Protein AF-A0A3C0ZT65-F1 (afdb_monomer)

Radius of gyration: 9.58 Å; Cα contacts (8 Å, |Δi|>4): 48; chains: 1; bounding box: 23×16×26 Å

Nearest PDB structures (foldseek):
  1jh9-assembly1_A-2  TM=9.550E-01  e=2.434E-03  Escherichia coli
  1qpz-assembly1_A  TM=9.386E-01  e=2.144E-03  Escherichia coli
  2pua-assembly1_A  TM=9.369E-01  e=3.794E-03  Escherichia coli
  2pue-assembly1_A  TM=9.373E-01  e=6.716E-03  Escherichia coli
  1efa-assembly1_B  TM=9.428E-01  e=8.655E-03  Escherichia coli

Secondary structure (DSSP, 8-state):
--HHHHHHHHTS-HHHHHHHHTT----HHHHHHHHHHHHHHT----TT-

Mean predicted aligned error: 3.27 Å

Sequence (49 aa):
MTIKEVAQLAGVSPAAVSRYINGGSISEEKRERVRKAIEETGYRPNPLA

pLDDT: mean 91.5, std 8.78, range [56.25, 97.31]

Foldseek 3Di:
DDLCVLCVQLVHDSVQLVCLVVVHDDDPSSNVSSVVSCVVVVDDDDPVD

Solvent-accessible surface area (backbone atoms only — not comparable to full-atom values): 2994 Å² total; per-residue (Å²): 137,51,64,60,58,43,10,58,73,34,69,52,52,46,68,54,49,50,25,60,75,72,71,47,94,70,56,68,72,57,49,52,34,41,49,51,36,32,66,81,64,64,62,71,89,61,96,86,115

Structure (mmCIF, N/CA/C/O backbone):
data_AF-A0A3C0ZT65-F1
#
_entry.id   AF-A0A3C0ZT65-F1
#
loop_
_atom_site.group_PDB
_atom_site.id
_atom_site.type_symbol
_atom_site.label_atom_id
_atom_site.label_alt_id
_atom_site.label_comp_id
_atom_site.label_asym_id
_atom_site.label_entity_id
_atom_site.label_seq_id
_atom_site.pdbx_PDB_ins_code
_atom_site.Cartn_x
_atom_site.Cartn_y
_atom_site.Cartn_z
_atom_site.occupancy
_atom_site.B_iso_or_equiv
_atom_site.auth_seq_id
_atom_site.auth_comp_id
_atom_site.auth_asym_id
_atom_site.auth_atom_id
_atom_site.pdbx_PDB_model_num
ATOM 1 N N . MET A 1 1 ? -12.021 -2.463 -5.344 1.00 83.75 1 MET A N 1
ATOM 2 C CA . MET A 1 1 ? -10.833 -2.113 -4.550 1.00 83.75 1 MET A CA 1
ATOM 3 C C . MET A 1 1 ? -9.741 -1.615 -5.477 1.00 83.75 1 MET A C 1
ATOM 5 O O . MET A 1 1 ? -9.404 -2.298 -6.436 1.00 83.75 1 MET A O 1
ATOM 9 N N . THR A 1 2 ? -9.218 -0.429 -5.211 1.00 91.31 2 THR A N 1
ATOM 10 C CA . THR A 1 2 ? -8.177 0.252 -5.984 1.00 91.31 2 THR A CA 1
ATOM 11 C C . THR A 1 2 ? -6.908 0.414 -5.149 1.00 91.31 2 THR A C 1
ATOM 13 O O . THR A 1 2 ? -6.945 0.360 -3.921 1.00 91.31 2 THR A O 1
ATOM 16 N N . ILE A 1 3 ? -5.776 0.705 -5.800 1.00 92.38 3 ILE A N 1
ATOM 17 C CA . ILE A 1 3 ? -4.515 1.035 -5.109 1.00 92.38 3 ILE A CA 1
ATOM 18 C C . ILE A 1 3 ? -4.684 2.189 -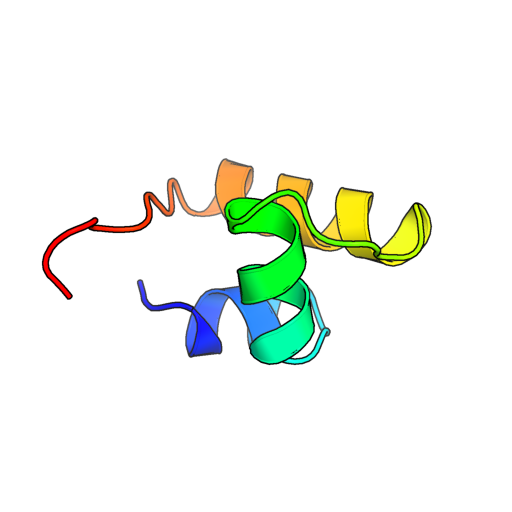4.106 1.00 92.38 3 ILE A C 1
ATOM 20 O O . ILE A 1 3 ? -4.021 2.199 -3.073 1.00 92.38 3 ILE A O 1
ATOM 24 N N . LYS A 1 4 ? -5.560 3.163 -4.399 1.00 93.94 4 LYS A N 1
ATOM 25 C CA . LYS A 1 4 ? -5.804 4.317 -3.521 1.00 93.94 4 LYS A CA 1
ATOM 26 C C . LYS A 1 4 ? -6.517 3.902 -2.238 1.00 93.94 4 LYS A C 1
ATOM 28 O O . LYS A 1 4 ? -6.104 4.323 -1.164 1.00 93.94 4 LYS A O 1
ATOM 33 N N . GLU A 1 5 ? -7.533 3.054 -2.355 1.00 94.44 5 GLU A N 1
ATOM 34 C CA . GLU A 1 5 ? -8.279 2.538 -1.204 1.00 94.44 5 GLU A CA 1
ATOM 35 C C . GLU A 1 5 ? -7.387 1.653 -0.320 1.00 94.44 5 GLU A C 1
ATOM 37 O O . GLU A 1 5 ? -7.346 1.839 0.893 1.00 94.44 5 GLU A O 1
ATOM 42 N N . VAL A 1 6 ? -6.579 0.767 -0.921 1.00 95.00 6 VAL A N 1
ATOM 43 C CA . VAL A 1 6 ? -5.594 -0.045 -0.180 1.00 95.00 6 VAL A CA 1
ATOM 44 C C . VAL A 1 6 ? -4.568 0.840 0.525 1.00 95.00 6 VAL A C 1
ATOM 46 O O . VAL A 1 6 ? -4.211 0.581 1.671 1.00 95.00 6 VAL A O 1
ATOM 49 N N . ALA A 1 7 ? -4.102 1.904 -0.133 1.00 95.62 7 ALA A N 1
ATOM 50 C CA . ALA A 1 7 ? -3.161 2.846 0.462 1.00 95.62 7 ALA A CA 1
ATOM 51 C C . ALA A 1 7 ? -3.763 3.565 1.677 1.00 95.62 7 ALA A C 1
ATOM 53 O O . ALA A 1 7 ? -3.084 3.701 2.694 1.00 95.62 7 ALA A O 1
ATOM 54 N N . GLN A 1 8 ? -5.033 3.972 1.597 1.00 96.62 8 GLN A N 1
ATOM 55 C CA . GLN A 1 8 ? -5.749 4.571 2.723 1.00 96.62 8 GLN A CA 1
ATOM 56 C C . GLN A 1 8 ? -5.907 3.585 3.883 1.00 96.62 8 GLN A C 1
ATOM 58 O O . GLN A 1 8 ? -5.582 3.946 5.011 1.00 96.62 8 GLN A O 1
ATOM 63 N N . LEU A 1 9 ? -6.311 2.339 3.611 1.00 95.88 9 LEU A N 1
ATOM 64 C CA . LEU A 1 9 ? -6.460 1.301 4.637 1.00 95.88 9 LEU A CA 1
ATOM 65 C C . LEU A 1 9 ? -5.122 0.972 5.318 1.00 95.88 9 LEU A C 1
ATOM 67 O O . LEU A 1 9 ? -5.025 0.933 6.540 1.00 95.88 9 LEU A O 1
ATOM 71 N N . ALA A 1 10 ? -4.060 0.809 4.529 1.00 96.00 10 ALA A N 1
ATOM 72 C CA . ALA A 1 10 ? -2.710 0.591 5.037 1.00 96.00 10 ALA A CA 1
ATOM 73 C C . ALA A 1 10 ? -2.116 1.843 5.711 1.00 96.00 10 ALA A C 1
ATOM 75 O O . ALA A 1 10 ? -1.090 1.746 6.387 1.00 96.00 10 ALA A O 1
ATOM 76 N N . GLY A 1 11 ? -2.714 3.024 5.523 1.00 96.94 11 GLY A N 1
ATOM 77 C CA . GLY A 1 11 ? -2.204 4.325 5.960 1.00 96.94 11 GLY A CA 1
ATOM 78 C C . GLY A 1 11 ? -0.838 4.678 5.359 1.00 96.94 11 GLY A C 1
ATOM 79 O O . GLY A 1 11 ? 0.046 5.180 6.055 1.00 96.94 11 GLY A O 1
ATOM 80 N N . VAL A 1 12 ? -0.646 4.380 4.074 1.00 96.88 12 VAL A N 1
ATOM 81 C CA . VAL A 1 12 ? 0.558 4.707 3.295 1.00 96.88 12 VAL A CA 1
ATOM 82 C C . VAL A 1 12 ? 0.186 5.486 2.029 1.00 96.88 12 VAL A C 1
ATOM 84 O O . VAL A 1 12 ? -0.984 5.704 1.733 1.00 96.88 12 VAL A O 1
ATOM 87 N N . SER A 1 13 ? 1.177 5.913 1.242 1.00 96.75 13 SER A N 1
ATOM 88 C CA . SER A 1 13 ? 0.903 6.539 -0.056 1.00 96.75 13 SER A CA 1
ATOM 89 C C . SER A 1 13 ? 0.617 5.496 -1.152 1.00 96.75 13 SER A C 1
ATOM 91 O O . SER A 1 13 ? 1.188 4.403 -1.119 1.00 96.75 13 SER A O 1
ATOM 93 N N . PRO A 1 14 ? -0.173 5.830 -2.192 1.00 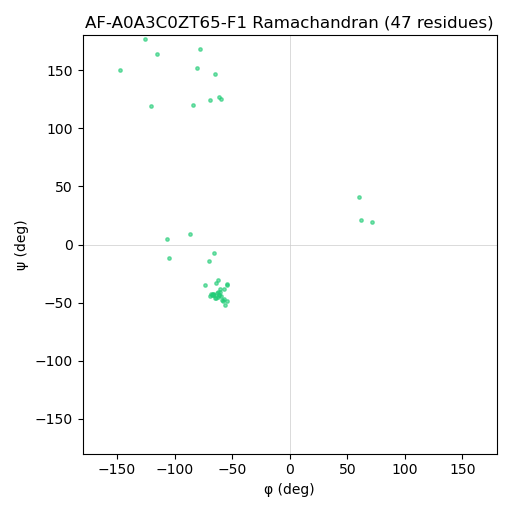95.06 14 PRO A N 1
ATOM 94 C CA . PRO A 1 14 ? -0.387 4.948 -3.347 1.00 95.06 14 PRO A CA 1
ATOM 95 C C . PRO A 1 14 ? 0.916 4.504 -4.027 1.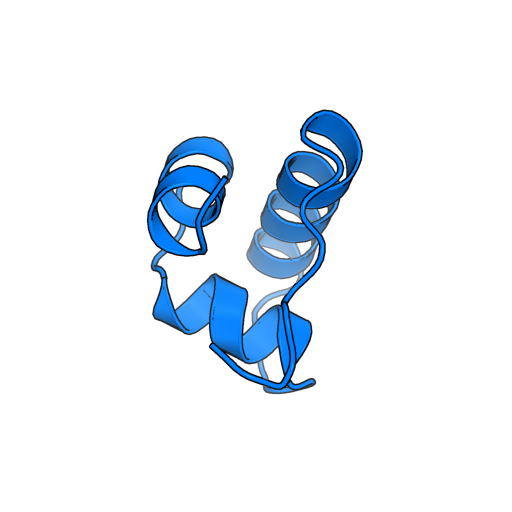00 95.06 14 PRO A C 1
ATOM 97 O O . PRO A 1 14 ? 1.045 3.362 -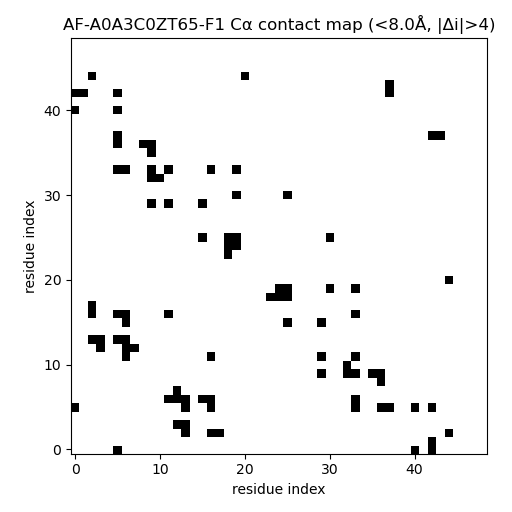4.460 1.00 95.06 14 PRO A O 1
ATOM 100 N N . ALA A 1 15 ? 1.926 5.381 -4.053 1.00 94.94 15 ALA A N 1
ATOM 101 C CA . ALA A 1 15 ? 3.258 5.058 -4.559 1.00 94.94 15 ALA A CA 1
ATOM 102 C C . ALA A 1 15 ? 3.963 3.974 -3.725 1.00 94.94 15 ALA A C 1
ATOM 104 O O . ALA A 1 15 ? 4.723 3.178 -4.269 1.00 94.94 15 ALA A O 1
ATOM 105 N N . ALA A 1 16 ? 3.719 3.921 -2.413 1.00 95.69 16 ALA A N 1
ATOM 106 C CA . ALA A 1 16 ? 4.249 2.872 -1.549 1.00 95.69 16 ALA A CA 1
ATOM 107 C C . ALA A 1 16 ? 3.602 1.513 -1.865 1.00 95.69 16 ALA A C 1
ATOM 109 O O . ALA A 1 16 ? 4.316 0.524 -2.004 1.00 95.69 16 ALA A O 1
ATOM 110 N N . VAL A 1 17 ? 2.281 1.481 -2.073 1.00 95.25 17 VAL A N 1
ATOM 111 C CA . VAL A 1 17 ? 1.568 0.268 -2.513 1.00 95.25 17 VAL A CA 1
ATOM 112 C C . VAL A 1 17 ? 2.068 -0.193 -3.886 1.00 95.25 17 VAL A C 1
ATOM 114 O O . VAL A 1 17 ? 2.363 -1.369 -4.069 1.00 95.25 17 VAL A O 1
ATOM 117 N N . SER A 1 18 ? 2.254 0.735 -4.830 1.00 93.31 18 SER A N 1
ATOM 118 C CA . SER A 1 18 ? 2.831 0.425 -6.144 1.00 93.31 18 SER A CA 1
ATOM 119 C C . SER A 1 18 ? 4.244 -0.156 -6.031 1.00 93.31 18 SER A C 1
ATOM 121 O O . SER A 1 18 ? 4.535 -1.171 -6.657 1.00 93.31 18 SER A O 1
ATOM 123 N N . ARG A 1 19 ? 5.116 0.416 -5.186 1.00 95.12 19 ARG A N 1
ATOM 124 C CA . ARG A 1 19 ? 6.453 -0.149 -4.940 1.00 95.12 19 ARG A CA 1
ATOM 125 C C . ARG A 1 19 ? 6.389 -1.545 -4.333 1.00 95.12 19 ARG A C 1
ATOM 127 O O . ARG A 1 19 ? 7.150 -2.397 -4.762 1.00 95.12 19 ARG A O 1
ATOM 134 N N . TYR A 1 20 ? 5.482 -1.797 -3.393 1.00 94.62 20 TYR A N 1
ATOM 135 C CA . TYR A 1 20 ? 5.296 -3.135 -2.828 1.00 94.62 20 TYR A CA 1
ATOM 136 C C . TYR A 1 20 ? 4.930 -4.163 -3.909 1.00 94.62 20 TYR A C 1
ATOM 138 O O . TYR A 1 20 ? 5.559 -5.213 -3.993 1.00 94.62 20 TYR A O 1
ATOM 146 N N . ILE A 1 21 ? 3.960 -3.829 -4.766 1.00 91.69 21 ILE A N 1
ATOM 147 C CA . ILE A 1 21 ? 3.470 -4.712 -5.835 1.00 91.69 21 ILE A CA 1
ATOM 148 C C . ILE A 1 21 ? 4.543 -4.954 -6.900 1.00 91.69 21 ILE A C 1
ATOM 150 O O . ILE A 1 21 ? 4.739 -6.083 -7.334 1.00 91.69 21 ILE A O 1
ATOM 154 N N . ASN A 1 22 ? 5.251 -3.900 -7.303 1.00 92.19 22 ASN A N 1
ATOM 155 C CA . ASN A 1 22 ? 6.253 -3.954 -8.366 1.00 92.19 22 ASN A CA 1
ATOM 156 C C . ASN A 1 22 ? 7.657 -4.353 -7.865 1.00 92.19 22 ASN A C 1
ATOM 158 O O . ASN A 1 22 ? 8.626 -4.230 -8.608 1.00 92.19 22 ASN A O 1
ATOM 162 N N . GLY A 1 23 ? 7.799 -4.787 -6.605 1.00 90.00 23 GLY A N 1
ATOM 163 C CA . GLY A 1 23 ? 9.080 -5.240 -6.043 1.00 90.00 23 GLY A CA 1
ATOM 164 C C . GLY A 1 23 ? 10.116 -4.134 -5.789 1.00 90.00 23 GLY A C 1
ATOM 165 O O . GLY A 1 23 ? 11.303 -4.417 -5.661 1.00 90.00 23 GLY A O 1
ATOM 166 N N . GLY A 1 24 ? 9.692 -2.874 -5.710 1.00 93.06 24 GLY A N 1
ATOM 167 C CA . GLY A 1 24 ? 10.551 -1.733 -5.401 1.00 93.06 24 GLY A CA 1
ATOM 168 C C . GLY A 1 24 ? 10.900 -1.596 -3.914 1.00 93.06 24 GLY A C 1
ATOM 169 O O . GLY A 1 24 ? 10.293 -2.208 -3.032 1.00 93.06 24 GLY A O 1
ATOM 170 N N . SER A 1 25 ? 11.864 -0.720 -3.622 1.00 93.88 25 SER A N 1
ATOM 171 C CA . SER A 1 25 ? 12.337 -0.462 -2.257 1.00 93.88 25 SER A CA 1
ATOM 172 C C . SER A 1 25 ? 11.291 0.260 -1.402 1.00 93.88 25 SER A C 1
ATOM 174 O O . SER A 1 25 ? 10.815 1.349 -1.732 1.00 93.88 25 SER A O 1
ATOM 176 N N . ILE A 1 26 ? 10.959 -0.330 -0.259 1.00 95.88 26 ILE A N 1
ATOM 177 C CA . ILE A 1 26 ? 10.025 0.202 0.734 1.00 95.88 26 ILE A CA 1
ATOM 178 C C . ILE A 1 26 ? 10.491 -0.234 2.128 1.00 95.88 26 ILE A C 1
ATOM 180 O O . ILE A 1 26 ? 11.122 -1.279 2.256 1.00 95.88 26 ILE A O 1
ATOM 184 N N . SER A 1 27 ? 10.217 0.565 3.164 1.00 96.19 27 SER A N 1
ATOM 185 C CA . SER A 1 27 ? 10.540 0.172 4.539 1.00 96.19 27 SER A CA 1
ATOM 186 C C . SER A 1 27 ? 9.724 -1.046 4.969 1.00 96.19 27 SER A C 1
ATOM 188 O O . SER A 1 27 ? 8.553 -1.168 4.602 1.00 96.19 27 SER A O 1
ATOM 190 N N . GLU A 1 28 ? 10.317 -1.900 5.800 1.00 95.69 28 GLU A N 1
ATOM 191 C CA . GLU A 1 28 ? 9.672 -3.122 6.298 1.00 95.69 28 GLU A CA 1
ATOM 192 C C . GLU A 1 28 ? 8.355 -2.835 7.033 1.00 95.69 28 GLU A C 1
ATOM 194 O O . GLU A 1 28 ? 7.357 -3.511 6.806 1.00 95.69 28 GLU A O 1
ATOM 199 N N . GLU A 1 29 ? 8.293 -1.751 7.813 1.00 96.12 29 GLU A N 1
ATOM 200 C CA . GLU A 1 29 ? 7.050 -1.313 8.465 1.00 96.12 29 GLU A CA 1
ATOM 201 C C . GLU A 1 29 ? 5.917 -1.073 7.449 1.00 96.12 29 GLU A C 1
ATOM 203 O O . GLU A 1 29 ? 4.790 -1.538 7.619 1.00 96.12 29 GLU A O 1
ATOM 208 N N . LYS A 1 30 ? 6.210 -0.364 6.351 1.00 96.56 30 LYS A N 1
ATOM 209 C CA . LYS A 1 30 ? 5.208 -0.067 5.320 1.00 96.56 30 LYS A CA 1
ATOM 210 C C . LYS A 1 30 ? 4.889 -1.309 4.493 1.00 96.56 30 LYS A C 1
ATOM 212 O O . LYS A 1 30 ? 3.735 -1.482 4.114 1.00 96.56 30 LYS A O 1
ATOM 217 N N . ARG A 1 31 ? 5.880 -2.172 4.238 1.00 96.25 31 ARG A N 1
ATOM 218 C CA . ARG A 1 31 ? 5.695 -3.474 3.581 1.00 96.25 31 ARG A CA 1
ATOM 219 C C . ARG A 1 31 ? 4.652 -4.302 4.326 1.00 96.25 31 ARG A C 1
ATOM 221 O O . ARG A 1 31 ? 3.713 -4.786 3.705 1.00 96.25 31 ARG A O 1
ATOM 228 N N . GLU A 1 32 ? 4.783 -4.401 5.643 1.00 96.81 32 GLU A N 1
ATOM 229 C CA . GLU A 1 32 ? 3.879 -5.185 6.482 1.00 96.81 32 GLU A CA 1
ATOM 230 C C . GLU A 1 32 ? 2.459 -4.604 6.518 1.00 96.81 32 GLU A C 1
ATOM 232 O O . GLU A 1 32 ? 1.478 -5.333 6.376 1.00 96.81 32 GLU A O 1
ATOM 237 N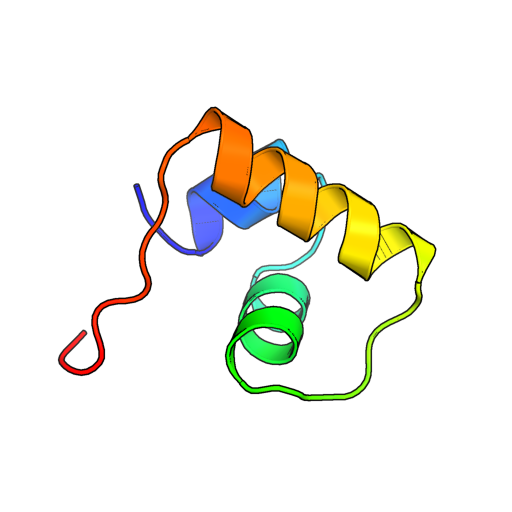 N . ARG A 1 33 ? 2.331 -3.277 6.633 1.00 97.31 33 ARG A N 1
ATOM 238 C CA . ARG A 1 33 ? 1.026 -2.594 6.594 1.00 97.31 33 ARG A CA 1
ATOM 239 C C . ARG A 1 33 ? 0.302 -2.804 5.264 1.00 97.31 33 ARG A C 1
ATOM 241 O O . ARG A 1 33 ? -0.895 -3.075 5.254 1.00 97.31 33 ARG A O 1
ATOM 248 N N . VAL A 1 34 ? 1.026 -2.706 4.147 1.00 96.19 34 VAL A N 1
ATOM 249 C CA . VAL A 1 34 ? 0.471 -2.958 2.809 1.00 96.19 34 VAL A CA 1
ATOM 250 C C . VAL A 1 34 ? 0.088 -4.426 2.643 1.00 96.19 34 VAL A C 1
ATOM 252 O O . VAL A 1 34 ? -0.998 -4.700 2.140 1.00 96.19 34 VAL A O 1
ATOM 255 N N . ARG A 1 35 ? 0.927 -5.362 3.106 1.00 95.44 35 ARG A N 1
ATOM 256 C CA . ARG A 1 35 ? 0.632 -6.801 3.081 1.00 95.44 35 ARG A CA 1
ATOM 257 C C . ARG A 1 35 ? -0.684 -7.111 3.798 1.00 95.44 35 ARG A C 1
ATOM 259 O O . ARG A 1 35 ? -1.563 -7.713 3.190 1.00 95.44 35 ARG A O 1
ATOM 266 N N . LYS A 1 36 ? -0.850 -6.634 5.037 1.00 96.62 36 LYS A N 1
ATOM 267 C CA . LYS A 1 36 ? -2.089 -6.814 5.816 1.00 96.62 36 LYS A CA 1
ATOM 268 C C . LYS A 1 36 ? -3.310 -6.244 5.103 1.00 96.62 36 LYS A C 1
ATOM 270 O O . LYS A 1 36 ? -4.296 -6.947 4.934 1.00 96.62 36 LYS A O 1
ATOM 275 N N . ALA A 1 37 ? -3.220 -5.008 4.611 1.00 95.94 37 ALA A N 1
ATOM 276 C CA . ALA A 1 37 ? -4.323 -4.382 3.886 1.00 95.94 37 ALA A CA 1
ATOM 277 C C . ALA A 1 37 ? -4.705 -5.159 2.615 1.00 95.94 37 ALA A C 1
ATOM 279 O O . ALA A 1 37 ? -5.882 -5.269 2.288 1.00 95.94 37 ALA A O 1
ATOM 280 N N . ILE A 1 38 ? -3.732 -5.712 1.888 1.00 93.75 38 ILE A N 1
ATOM 281 C CA . ILE A 1 38 ? -3.991 -6.543 0.706 1.00 93.75 38 ILE A CA 1
ATOM 282 C C . ILE A 1 38 ? -4.665 -7.865 1.099 1.00 93.75 38 ILE A C 1
ATOM 284 O O . ILE A 1 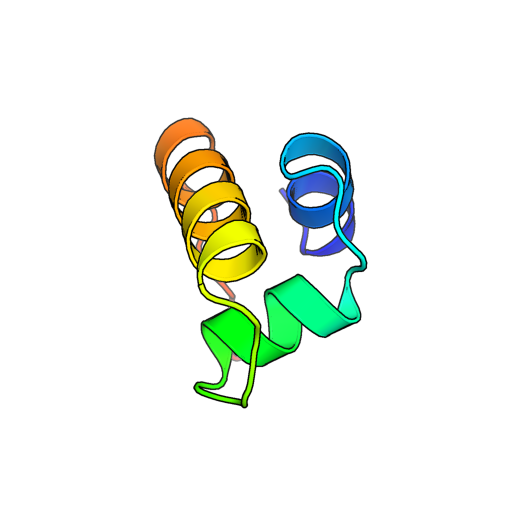38 ? -5.624 -8.264 0.441 1.00 93.75 38 ILE A O 1
ATOM 288 N N . GLU A 1 39 ? -4.206 -8.519 2.168 1.00 9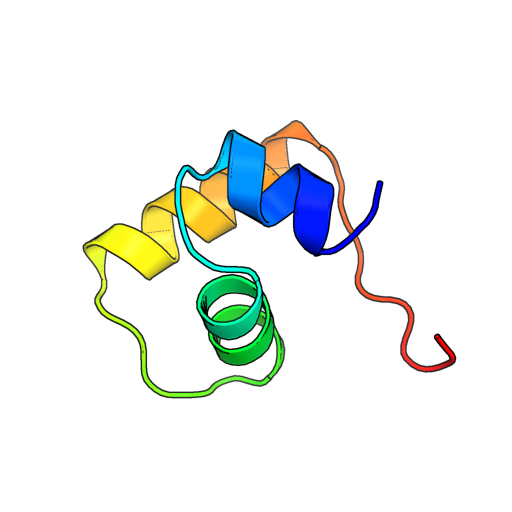3.94 39 GLU A N 1
ATOM 289 C CA . GLU A 1 39 ? -4.777 -9.776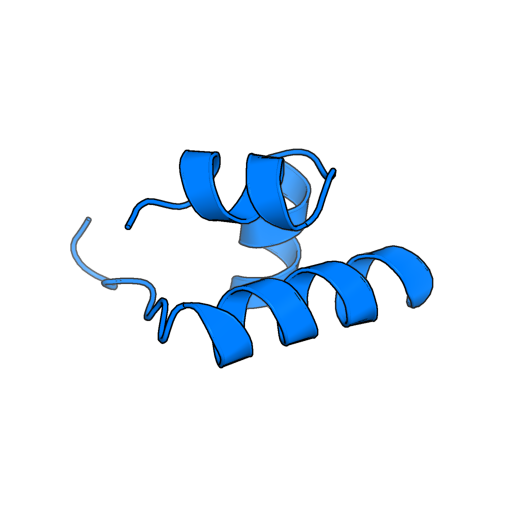 2.673 1.00 93.94 39 GLU A CA 1
ATOM 290 C C . GLU A 1 39 ? -6.211 -9.608 3.180 1.00 93.94 39 GLU A C 1
ATOM 292 O O . GLU A 1 39 ? -7.083 -10.387 2.804 1.00 93.94 39 GLU A O 1
ATOM 297 N N . GLU A 1 40 ? -6.477 -8.564 3.966 1.00 93.44 40 GLU A N 1
ATOM 298 C CA . GLU A 1 40 ? -7.814 -8.261 4.495 1.00 93.44 40 GLU A CA 1
ATOM 299 C C . GLU A 1 40 ? -8.826 -7.962 3.386 1.00 93.44 40 GLU A C 1
ATOM 301 O O . GLU A 1 40 ? -10.019 -8.224 3.525 1.00 93.44 40 GLU A O 1
ATOM 306 N N . THR A 1 41 ? -8.356 -7.405 2.272 1.00 92.31 41 THR A N 1
ATOM 307 C CA . THR A 1 41 ? -9.229 -6.886 1.214 1.00 92.31 41 THR A CA 1
ATOM 308 C C . THR A 1 41 ? -9.298 -7.783 -0.012 1.00 92.31 41 THR A C 1
ATOM 310 O O . THR A 1 41 ? -10.119 -7.551 -0.901 1.00 92.31 41 THR A O 1
ATOM 313 N N . GLY A 1 42 ? -8.416 -8.781 -0.097 1.00 89.94 42 GLY A N 1
ATOM 314 C CA . GLY A 1 42 ? -8.248 -9.617 -1.279 1.00 89.94 42 GLY A CA 1
ATOM 315 C C . GLY A 1 42 ? -7.797 -8.837 -2.517 1.00 89.94 42 GLY A C 1
ATOM 316 O O . GLY A 1 42 ? -8.031 -9.297 -3.637 1.00 89.94 42 GLY A O 1
ATOM 317 N N . TYR A 1 43 ? -7.193 -7.651 -2.352 1.00 89.69 43 TYR A N 1
ATOM 318 C CA . TYR A 1 43 ? -6.785 -6.818 -3.482 1.00 89.69 43 TYR A CA 1
ATOM 319 C C . TYR A 1 43 ? -5.786 -7.559 -4.374 1.00 89.69 43 TYR A C 1
ATOM 321 O O . TYR A 1 43 ? -4.726 -7.998 -3.932 1.00 89.69 43 TYR A O 1
ATOM 329 N N . ARG A 1 44 ? -6.102 -7.653 -5.666 1.00 84.19 44 ARG A N 1
ATOM 330 C CA . ARG A 1 44 ? -5.201 -8.194 -6.682 1.00 84.19 44 ARG A CA 1
ATOM 331 C C . ARG A 1 44 ? -4.953 -7.124 -7.737 1.00 84.19 44 ARG A C 1
ATOM 333 O O . ARG A 1 44 ? -5.917 -6.677 -8.360 1.00 84.19 44 ARG A O 1
ATOM 340 N N . PRO A 1 45 ? -3.699 -6.690 -7.940 1.00 78.44 45 PRO A N 1
ATOM 341 C CA . PRO A 1 45 ? -3.387 -5.752 -9.004 1.00 78.44 45 PRO A CA 1
ATOM 342 C C . PRO A 1 45 ? -3.743 -6.383 -10.351 1.00 78.44 45 PRO A C 1
ATOM 344 O O . PRO A 1 45 ? -3.324 -7.500 -10.651 1.00 78.44 45 PRO A O 1
ATOM 347 N N . ASN A 1 46 ? -4.542 -5.673 -11.144 1.00 77.38 46 ASN A N 1
ATOM 348 C CA . ASN A 1 46 ? -4.837 -6.078 -12.508 1.00 77.38 46 ASN A CA 1
ATOM 349 C C . ASN A 1 46 ? -3.697 -5.580 -13.414 1.00 77.38 46 ASN A C 1
ATOM 351 O O . ASN A 1 46 ? -3.485 -4.369 -13.468 1.00 77.38 46 ASN A O 1
ATOM 355 N N . PRO A 1 47 ? -2.971 -6.461 -14.123 1.00 65.12 47 PRO A N 1
ATOM 356 C CA . PRO A 1 47 ? -1.880 -6.056 -15.013 1.00 65.12 47 PRO A CA 1
ATOM 357 C C . PRO A 1 47 ? -2.332 -5.237 -16.237 1.00 65.12 47 PRO A C 1
ATOM 359 O O . PRO A 1 47 ? -1.483 -4.746 -16.972 1.00 65.12 47 PRO A O 1
ATOM 362 N N . LEU A 1 48 ? -3.642 -5.100 -16.470 1.00 63.78 48 LEU A N 1
ATOM 363 C CA . LEU A 1 48 ? -4.235 -4.388 -17.609 1.00 63.78 48 LEU A CA 1
ATO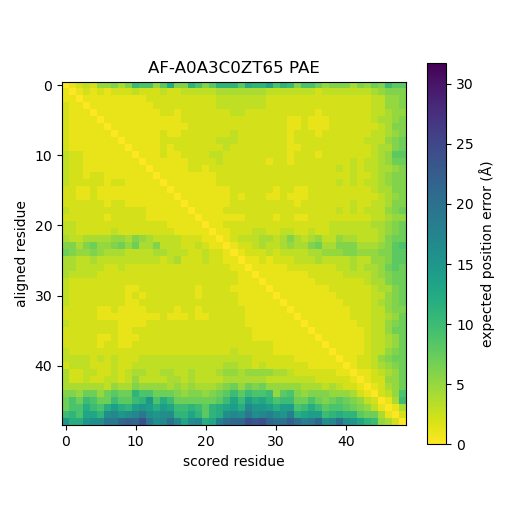M 364 C C . LEU A 1 48 ? -4.871 -3.029 -17.245 1.00 63.78 48 LEU A C 1
ATOM 366 O O . LEU A 1 48 ? -5.536 -2.442 -18.097 1.00 63.78 48 LEU A O 1
ATOM 370 N N . ALA A 1 49 ? -4.748 -2.579 -15.990 1.00 56.25 49 ALA A N 1
ATOM 371 C CA . ALA A 1 49 ? -5.422 -1.383 -15.466 1.00 56.25 49 ALA A CA 1
ATOM 372 C C . ALA A 1 49 ? -4.573 -0.106 -15.522 1.00 56.25 49 ALA A C 1
ATOM 374 O O . ALA A 1 49 ? -3.341 -0.198 -15.324 1.00 56.25 49 ALA A O 1
#